Protein AF-A0A538HG49-F1 (afdb_monomer)

Foldseek 3Di:
DAEECEEDEDEDAAAYEYNYEPEPPYEDDALYEYEYNEEYAEEYEYDDNYEYEYNEEDCYEYEFNYEYEYDEYYPYYYHDDDNGDYHYDYPDDPPPDD

Secondary structure (DSSP, 8-state):
-EEE-S-EEEEE-S-EEEEEEEEEEEEE-TT-EEEEEEEE-S-EEE-TT-EEEEEEEE-SEEEESSEEEE-SEE-SEEEE-TT-EEEE--S-------

Nearest PDB structures (foldseek):
  4v02-assembly1_D  TM=4.919E-01  e=6.226E+00  Aquifex aeolicus
  7koh-assembly1_A  TM=3.979E-01  e=9.723E+00  Escherichia coli O157:H7

Structure (mmCIF, N/CA/C/O backbone):
data_AF-A0A538HG49-F1
#
_entry.id   AF-A0A538HG49-F1
#
loop_
_atom_site.group_PDB
_atom_site.id
_atom_site.type_symbol
_atom_site.label_atom_id
_atom_site.label_alt_id
_atom_site.label_comp_id
_atom_site.label_asym_id
_atom_site.label_entity_id
_atom_site.label_seq_id
_atom_site.pdbx_PDB_ins_code
_atom_site.Cartn_x
_atom_site.Cartn_y
_atom_site.Cartn_z
_atom_site.occupancy
_atom_site.B_iso_or_equiv
_atom_site.auth_seq_id
_atom_site.auth_comp_id
_atom_site.auth_asym_id
_atom_site.auth_atom_id
_atom_site.pdbx_PDB_model_num
ATOM 1 N N . MET A 1 1 ? -16.314 -0.890 -4.386 1.00 80.62 1 MET A N 1
ATOM 2 C CA . MET A 1 1 ? -14.974 -0.951 -4.998 1.00 80.62 1 MET A CA 1
ATOM 3 C C . MET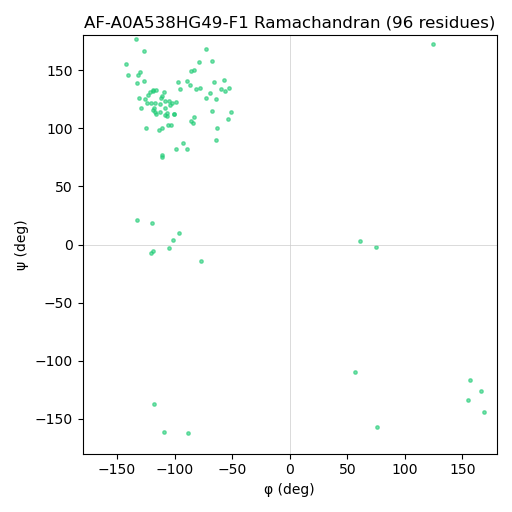 A 1 1 ? -14.852 0.146 -6.046 1.00 80.62 1 MET A C 1
ATOM 5 O O . MET A 1 1 ? -15.559 0.091 -7.048 1.00 80.62 1 MET A O 1
ATOM 9 N N . ARG A 1 2 ? -14.023 1.160 -5.776 1.00 96.25 2 ARG A N 1
ATOM 10 C CA . ARG A 1 2 ? -13.738 2.320 -6.638 1.00 96.25 2 ARG A CA 1
ATOM 11 C C . ARG A 1 2 ? -12.616 1.991 -7.631 1.00 96.25 2 ARG A C 1
ATOM 13 O O . ARG A 1 2 ? -11.733 1.204 -7.312 1.00 96.25 2 ARG A O 1
ATOM 20 N N . VAL A 1 3 ? -12.627 2.594 -8.820 1.00 97.38 3 VAL A N 1
ATOM 21 C CA . VAL A 1 3 ? -11.548 2.451 -9.817 1.00 97.38 3 VAL A CA 1
ATOM 22 C C . VAL A 1 3 ? -10.934 3.820 -10.098 1.00 97.38 3 VAL A C 1
ATOM 24 O O . VAL A 1 3 ? -11.666 4.791 -10.280 1.00 97.38 3 VAL A O 1
ATOM 27 N N . VAL A 1 4 ? -9.603 3.904 -10.106 1.00 96.81 4 VAL A N 1
ATOM 28 C CA . VAL A 1 4 ? -8.838 5.149 -10.278 1.00 96.81 4 VAL A CA 1
ATOM 29 C C . VAL A 1 4 ? -7.731 4.935 -11.313 1.00 96.81 4 VAL A C 1
ATOM 31 O O . VAL A 1 4 ? -7.101 3.884 -11.315 1.00 96.81 4 VAL A O 1
ATOM 34 N N . HIS A 1 5 ? -7.496 5.913 -12.191 1.00 96.06 5 HIS A N 1
ATOM 35 C CA . HIS A 1 5 ? -6.509 5.844 -13.288 1.00 96.06 5 HIS A CA 1
ATOM 36 C C . HIS A 1 5 ? -5.412 6.920 -13.188 1.00 96.06 5 HIS A C 1
ATOM 38 O O . HIS A 1 5 ? -4.756 7.254 -14.171 1.00 96.06 5 HIS A O 1
ATOM 44 N N . GLU A 1 6 ? -5.251 7.506 -12.008 1.00 93.69 6 GLU A N 1
ATOM 45 C CA . GLU A 1 6 ? -4.347 8.621 -11.734 1.00 93.69 6 GLU A CA 1
ATOM 46 C C . GLU A 1 6 ? -3.542 8.360 -10.456 1.00 93.69 6 GLU A C 1
ATOM 48 O O . GLU A 1 6 ? -3.724 7.337 -9.787 1.00 93.69 6 GLU A O 1
ATOM 53 N N . ALA A 1 7 ? -2.632 9.279 -10.131 1.00 95.56 7 ALA A N 1
ATOM 54 C CA . ALA A 1 7 ? -1.919 9.251 -8.865 1.00 95.56 7 ALA A CA 1
ATOM 55 C C . ALA A 1 7 ? -2.884 9.491 -7.693 1.00 95.56 7 ALA A C 1
ATOM 57 O O . ALA A 1 7 ? -3.781 10.331 -7.767 1.00 95.56 7 ALA A O 1
ATOM 58 N N . VAL A 1 8 ? -2.691 8.753 -6.603 1.00 96.62 8 VAL A N 1
ATOM 59 C CA . VAL A 1 8 ? -3.523 8.838 -5.400 1.00 96.62 8 VAL A CA 1
ATOM 60 C C . VAL A 1 8 ? -2.650 9.194 -4.205 1.00 96.62 8 VAL A C 1
ATOM 62 O O . VAL A 1 8 ? -1.627 8.557 -3.968 1.00 96.62 8 VAL A O 1
ATOM 65 N N . THR A 1 9 ? -3.099 10.189 -3.442 1.00 96.75 9 THR A N 1
ATOM 66 C CA . THR A 1 9 ? -2.519 10.640 -2.169 1.00 96.75 9 THR A CA 1
ATOM 67 C C . THR A 1 9 ? -3.601 10.650 -1.087 1.00 96.75 9 THR A C 1
ATOM 69 O O . THR A 1 9 ? -4.797 10.582 -1.386 1.00 96.75 9 THR A O 1
ATOM 72 N N . GLY A 1 10 ? -3.201 10.760 0.180 1.00 97.00 10 GLY A N 1
ATOM 73 C CA . GLY A 1 10 ? -4.131 10.890 1.300 1.00 97.00 10 GLY A CA 1
ATOM 74 C C . GLY A 1 10 ? -4.824 9.585 1.695 1.00 97.00 10 GLY A C 1
ATOM 75 O O . GLY A 1 10 ? -4.305 8.485 1.500 1.00 97.00 10 GLY A O 1
ATOM 76 N N . GLU A 1 11 ? -5.982 9.708 2.337 1.00 97.50 11 GLU A N 1
ATOM 77 C CA 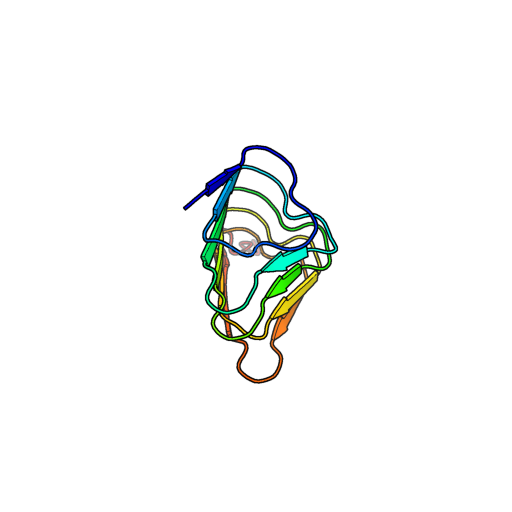. GLU A 1 11 ? -6.685 8.562 2.914 1.00 97.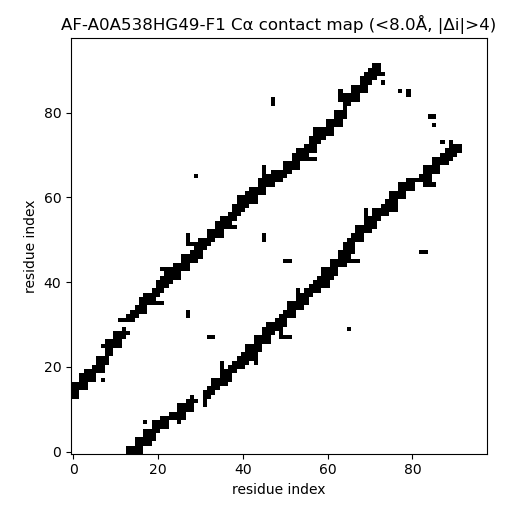50 11 GLU A CA 1
ATOM 78 C C . GLU A 1 11 ? -7.511 7.791 1.879 1.00 97.50 11 GLU A C 1
ATOM 80 O O . GLU A 1 11 ? -8.308 8.361 1.133 1.00 97.50 11 GLU A O 1
ATOM 85 N N . ILE A 1 12 ? -7.378 6.467 1.905 1.00 97.94 12 ILE A N 1
ATOM 86 C CA . ILE A 1 12 ? -8.149 5.524 1.101 1.00 97.94 12 ILE A CA 1
ATOM 87 C C . ILE A 1 12 ? -9.022 4.723 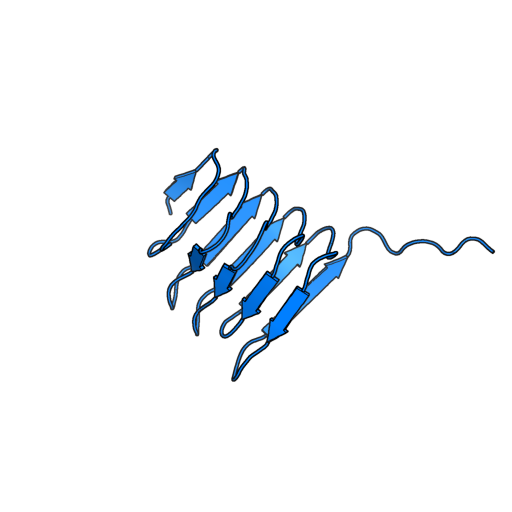2.067 1.00 97.94 12 ILE A C 1
ATOM 89 O O . ILE A 1 12 ? -8.553 3.805 2.739 1.00 97.94 12 ILE A O 1
ATOM 93 N N . ALA A 1 13 ? -10.287 5.134 2.173 1.00 97.50 13 ALA A N 1
ATOM 94 C CA . ALA A 1 13 ? -11.254 4.627 3.151 1.00 97.50 13 ALA A CA 1
ATOM 95 C C . ALA A 1 13 ? -12.255 3.604 2.578 1.00 97.50 13 ALA A C 1
ATOM 97 O O . ALA A 1 13 ? -13.165 3.171 3.279 1.00 97.50 13 ALA A O 1
ATOM 98 N N . GLU A 1 14 ? -12.105 3.223 1.311 1.00 97.81 14 GLU A N 1
ATOM 99 C CA . GLU A 1 14 ? -12.940 2.227 0.640 1.00 97.81 14 GLU A CA 1
ATOM 100 C C . GLU A 1 14 ? -12.096 1.365 -0.297 1.00 97.81 14 GLU A C 1
ATOM 102 O O . GLU A 1 14 ? -11.054 1.810 -0.785 1.00 97.81 14 GLU A O 1
ATOM 107 N N . ASP A 1 15 ? -12.559 0.144 -0.573 1.00 98.69 15 ASP A N 1
ATOM 108 C CA . ASP A 1 15 ? -11.863 -0.765 -1.482 1.00 98.69 15 ASP A CA 1
ATOM 109 C C . ASP A 1 15 ? -11.653 -0.124 -2.854 1.00 98.69 15 ASP A C 1
ATOM 111 O O . ASP A 1 15 ? -12.605 0.388 -3.461 1.00 98.69 15 ASP A O 1
ATOM 115 N N . ALA A 1 16 ? -10.431 -0.203 -3.375 1.00 98.19 16 ALA A N 1
ATOM 116 C CA . ALA A 1 16 ? -10.059 0.476 -4.608 1.00 98.19 16 ALA A CA 1
ATOM 117 C C . ALA A 1 16 ? -9.146 -0.362 -5.508 1.00 98.19 16 ALA A C 1
ATOM 119 O O . ALA A 1 16 ? -8.267 -1.086 -5.045 1.00 98.19 16 ALA A O 1
ATOM 120 N N . VAL A 1 17 ? -9.322 -0.197 -6.818 1.00 98.56 17 VAL A N 1
ATOM 121 C CA . VAL A 1 17 ? -8.352 -0.601 -7.837 1.00 98.56 17 VAL A CA 1
ATOM 122 C C . VAL A 1 17 ? -7.729 0.660 -8.422 1.00 98.56 17 VAL A C 1
ATOM 124 O O . VAL A 1 17 ? -8.443 1.534 -8.913 1.00 98.56 17 VAL A O 1
ATOM 127 N N . ILE A 1 18 ? -6.406 0.766 -8.365 1.00 97.88 18 ILE A N 1
ATOM 128 C CA . ILE A 1 18 ? -5.656 1.947 -8.796 1.00 97.88 18 ILE A CA 1
ATOM 129 C C . ILE A 1 18 ? -4.740 1.544 -9.947 1.00 97.88 18 ILE A C 1
ATOM 131 O O . ILE A 1 18 ? -3.848 0.724 -9.766 1.00 97.88 18 ILE A O 1
ATOM 135 N N . TYR A 1 19 ? -4.946 2.129 -11.119 1.00 98.12 19 TYR A N 1
ATOM 136 C CA . TYR A 1 19 ? -4.057 2.043 -12.274 1.00 98.12 19 TYR A CA 1
ATOM 137 C C . TYR A 1 19 ? -3.195 3.305 -12.321 1.00 98.12 19 TYR A C 1
ATOM 139 O O . TYR A 1 19 ? -3.539 4.268 -13.003 1.00 98.12 19 TYR A O 1
ATOM 147 N N . GLY A 1 20 ? -2.112 3.339 -11.548 1.00 96.50 20 GLY A N 1
ATOM 148 C CA . GLY A 1 20 ? -1.334 4.563 -11.369 1.00 96.50 20 GLY A CA 1
ATOM 149 C C . GLY A 1 20 ? -0.306 4.461 -10.253 1.00 96.50 20 GLY A C 1
ATOM 150 O O . GLY A 1 20 ? 0.294 3.408 -10.038 1.00 96.50 20 GLY A O 1
ATOM 151 N N . THR A 1 21 ? -0.108 5.564 -9.539 1.00 97.19 21 THR A N 1
ATOM 152 C CA . THR A 1 21 ? 0.899 5.661 -8.479 1.00 97.19 21 THR A CA 1
ATOM 153 C C . THR A 1 21 ? 0.231 5.947 -7.138 1.00 97.19 21 THR A C 1
ATOM 155 O O . THR A 1 21 ? -0.597 6.849 -7.046 1.00 97.19 21 THR A O 1
ATOM 158 N N . LEU A 1 22 ? 0.595 5.205 -6.090 1.00 96.25 22 LEU A N 1
ATOM 159 C CA . LEU A 1 22 ? 0.335 5.628 -4.712 1.00 96.25 22 LEU A CA 1
ATOM 160 C C . LEU A 1 22 ? 1.460 6.565 -4.278 1.00 96.25 22 LEU A C 1
ATOM 162 O O . LEU A 1 22 ? 2.585 6.123 -4.032 1.00 96.25 22 LEU A O 1
ATOM 166 N N . GLU A 1 23 ? 1.153 7.856 -4.230 1.00 95.12 23 GLU A N 1
ATOM 167 C CA . GLU A 1 23 ? 2.083 8.916 -3.864 1.00 95.12 23 GLU A CA 1
ATOM 168 C C . GLU A 1 23 ? 1.924 9.287 -2.391 1.00 95.12 23 GLU A C 1
ATOM 170 O O . GLU A 1 23 ? 0.822 9.361 -1.845 1.00 95.12 23 GLU A O 1
ATOM 175 N N . GLY A 1 24 ? 3.055 9.518 -1.737 1.00 88.94 24 GLY A N 1
ATOM 176 C CA . GLY A 1 24 ? 3.081 9.788 -0.312 1.00 88.94 24 GLY A CA 1
ATOM 177 C C . GLY A 1 24 ? 2.793 11.237 0.060 1.00 88.94 24 GLY A C 1
ATOM 178 O O . GLY A 1 24 ? 3.208 12.140 -0.667 1.00 88.94 24 GLY A O 1
ATOM 179 N N . PRO A 1 25 ? 2.206 11.479 1.245 1.00 95.81 25 PRO A N 1
ATOM 180 C CA . PRO A 1 25 ? 1.697 10.471 2.176 1.00 95.81 25 PRO A CA 1
ATOM 181 C C . PRO A 1 25 ? 0.337 9.902 1.732 1.00 95.81 25 PRO A C 1
ATOM 183 O O . PRO A 1 25 ? -0.577 10.659 1.403 1.00 95.81 25 PRO A O 1
ATOM 186 N N . ALA A 1 26 ? 0.184 8.576 1.791 1.00 97.69 26 ALA A N 1
ATOM 187 C CA . ALA A 1 26 ? -1.083 7.879 1.558 1.00 97.69 26 ALA A CA 1
ATOM 188 C C . ALA A 1 26 ? -1.368 6.860 2.666 1.00 97.69 26 ALA A C 1
ATOM 190 O O . ALA A 1 26 ? -0.449 6.220 3.169 1.00 97.69 26 ALA A O 1
ATOM 191 N N . THR A 1 27 ? -2.638 6.670 3.021 1.00 98.50 27 THR A N 1
ATOM 192 C CA . THR A 1 27 ? -3.044 5.721 4.069 1.00 98.50 27 THR A CA 1
ATOM 193 C C . THR A 1 27 ? -4.142 4.802 3.559 1.00 98.50 27 THR A C 1
ATOM 195 O O . THR A 1 27 ? -5.245 5.259 3.266 1.00 98.50 27 THR A O 1
ATOM 198 N N . VAL A 1 28 ? -3.870 3.499 3.510 1.00 98.25 28 VAL A N 1
ATOM 199 C CA . VAL A 1 28 ? -4.894 2.468 3.318 1.00 98.25 28 VAL A CA 1
ATOM 200 C C . VAL A 1 28 ? -5.517 2.175 4.679 1.00 98.25 28 VAL A C 1
ATOM 202 O O . VAL A 1 28 ? -4.851 1.633 5.565 1.00 98.25 28 VAL A O 1
ATOM 205 N N . ARG A 1 29 ? -6.776 2.587 4.859 1.00 98.56 29 ARG A N 1
ATOM 206 C CA . ARG A 1 29 ? -7.481 2.489 6.142 1.00 98.56 29 ARG A CA 1
ATOM 207 C C . ARG A 1 29 ? -7.758 1.043 6.546 1.00 98.56 29 ARG A C 1
ATOM 209 O O . ARG A 1 29 ? -7.818 0.144 5.711 1.00 98.56 29 ARG A O 1
ATOM 216 N N . ALA A 1 30 ? -7.961 0.829 7.840 1.00 97.81 30 ALA A N 1
ATOM 217 C CA . ALA A 1 30 ? -8.248 -0.482 8.399 1.00 97.81 30 ALA A CA 1
ATOM 218 C C . ALA A 1 30 ? -9.426 -1.167 7.686 1.00 97.81 30 ALA A C 1
ATOM 220 O O . ALA A 1 30 ? -10.465 -0.556 7.441 1.00 97.81 30 ALA A O 1
ATOM 221 N N . GLY A 1 31 ? -9.259 -2.450 7.357 1.00 96.56 31 GLY A N 1
ATOM 222 C CA . GLY A 1 31 ? -10.270 -3.249 6.657 1.00 96.56 31 GLY A CA 1
ATOM 223 C C . GLY A 1 31 ? -10.415 -2.960 5.158 1.00 96.56 31 GLY A C 1
ATOM 224 O O . GLY A 1 31 ? -11.201 -3.641 4.504 1.00 96.56 31 GLY A O 1
ATOM 225 N N . VAL A 1 32 ? -9.672 -1.995 4.603 1.00 98.38 32 VAL A N 1
ATOM 226 C CA . VAL A 1 32 ? -9.726 -1.645 3.177 1.00 98.38 32 VAL A CA 1
ATOM 227 C C . VAL A 1 32 ? -8.772 -2.510 2.365 1.00 98.38 32 VAL A C 1
ATOM 229 O O . VAL A 1 32 ? -7.618 -2.714 2.743 1.00 98.38 32 VAL A O 1
ATOM 232 N N . THR A 1 33 ? -9.237 -2.969 1.206 1.00 98.62 33 THR A N 1
ATOM 233 C CA . THR A 1 33 ? -8.414 -3.637 0.197 1.00 98.62 33 THR A CA 1
ATOM 234 C C . THR A 1 33 ? -8.121 -2.710 -0.980 1.00 98.62 33 THR A C 1
ATOM 236 O O . THR A 1 33 ? -9.021 -2.287 -1.705 1.00 98.62 33 THR A O 1
ATOM 239 N N . VAL A 1 34 ? -6.838 -2.450 -1.224 1.00 98.44 34 VAL A N 1
ATOM 240 C CA . VAL A 1 34 ? -6.341 -1.735 -2.403 1.00 98.44 34 VAL A CA 1
ATOM 241 C C . VAL A 1 34 ? -5.579 -2.690 -3.307 1.00 98.44 34 VAL A C 1
ATOM 243 O O . VAL A 1 34 ? -4.643 -3.365 -2.877 1.00 98.44 34 VAL A O 1
ATOM 246 N N . VAL A 1 35 ? -5.954 -2.708 -4.582 1.00 98.31 35 VAL A N 1
ATOM 247 C CA . VAL A 1 35 ? -5.208 -3.373 -5.650 1.00 98.31 35 VAL A CA 1
ATOM 248 C C . VAL A 1 35 ? -4.572 -2.306 -6.530 1.00 98.31 35 VAL A C 1
ATOM 250 O O . VAL A 1 35 ? -5.259 -1.574 -7.237 1.00 98.31 35 VAL A O 1
ATOM 253 N N . LEU A 1 36 ? -3.252 -2.212 -6.488 1.00 97.88 36 LEU A N 1
ATOM 254 C CA . LEU A 1 36 ? -2.462 -1.256 -7.246 1.00 97.88 36 LEU A CA 1
ATOM 255 C C . LEU A 1 36 ? -1.861 -1.933 -8.479 1.00 97.88 36 LEU A C 1
ATOM 257 O O . LEU A 1 36 ? -0.966 -2.760 -8.355 1.00 97.88 36 LEU A O 1
ATOM 261 N N . TYR A 1 37 ? -2.305 -1.539 -9.665 1.00 97.81 37 TYR A N 1
ATOM 262 C CA . TYR A 1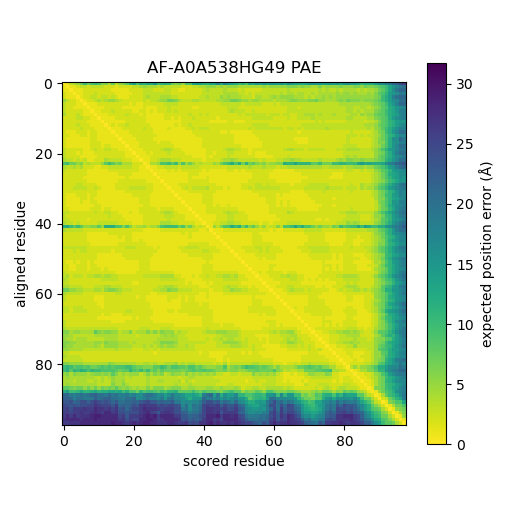 37 ? -1.629 -1.790 -10.934 1.00 97.81 37 TYR A CA 1
ATOM 263 C C . TYR A 1 37 ? -0.727 -0.599 -11.269 1.00 97.81 37 TYR A C 1
ATOM 265 O O . TYR A 1 37 ? -1.142 0.339 -11.950 1.00 97.81 37 TYR A O 1
ATOM 273 N N . GLY A 1 38 ? 0.505 -0.620 -10.768 1.00 96.31 38 GLY A N 1
ATOM 274 C CA . GLY A 1 38 ? 1.451 0.479 -10.943 1.00 96.31 38 GLY A CA 1
ATOM 275 C C . GLY A 1 38 ? 2.495 0.525 -9.837 1.00 96.31 38 GLY A C 1
ATOM 276 O O . GLY A 1 38 ? 3.083 -0.511 -9.529 1.00 96.31 38 GLY A O 1
ATOM 277 N N . ALA A 1 39 ? 2.769 1.702 -9.273 1.00 96.81 39 ALA A N 1
ATOM 278 C CA . ALA A 1 39 ? 3.905 1.879 -8.367 1.00 96.81 39 ALA A CA 1
ATOM 279 C C . ALA A 1 39 ? 3.571 2.577 -7.043 1.00 96.81 39 ALA A C 1
ATOM 281 O O . ALA A 1 39 ? 2.701 3.441 -6.984 1.00 96.81 39 ALA A O 1
ATOM 282 N N . THR A 1 40 ? 4.281 2.230 -5.971 1.00 97.12 40 THR A N 1
ATOM 283 C CA . THR A 1 40 ? 4.339 3.063 -4.758 1.00 97.12 40 THR A CA 1
ATOM 284 C C . THR A 1 40 ? 5.497 4.052 -4.881 1.00 97.12 40 THR A C 1
ATOM 286 O O . THR A 1 40 ? 6.566 3.693 -5.375 1.00 97.12 40 THR A O 1
ATOM 289 N N . ALA A 1 41 ? 5.302 5.290 -4.425 1.00 95.56 41 ALA A N 1
ATOM 290 C CA . ALA A 1 41 ? 6.299 6.360 -4.525 1.00 95.56 41 ALA A CA 1
ATOM 291 C C . ALA A 1 41 ? 6.516 7.147 -3.216 1.00 95.56 41 ALA A C 1
ATOM 293 O O . ALA A 1 41 ? 7.030 8.262 -3.244 1.00 95.56 41 ALA A O 1
ATOM 294 N N . GLY A 1 42 ? 6.172 6.584 -2.053 1.00 77.31 42 GLY A N 1
ATOM 295 C CA . GLY A 1 42 ? 6.512 7.177 -0.748 1.00 77.31 42 GLY A CA 1
ATOM 296 C C . GLY A 1 42 ? 5.297 7.406 0.132 1.00 77.31 42 GLY A C 1
ATOM 297 O O . GLY A 1 42 ? 4.188 7.111 -0.304 1.00 77.31 42 GLY A O 1
ATOM 298 N N . PRO A 1 43 ? 5.511 7.792 1.404 1.00 96.75 43 PRO A N 1
ATOM 299 C CA . PRO A 1 43 ? 5.126 6.952 2.523 1.00 96.75 43 PRO A CA 1
ATOM 300 C C . PRO A 1 43 ? 3.678 6.492 2.404 1.00 96.75 43 PRO A C 1
ATOM 302 O O . PRO A 1 43 ? 2.745 7.294 2.481 1.00 96.75 43 PRO A O 1
ATOM 305 N N . VAL A 1 44 ? 3.523 5.183 2.218 1.00 98.12 44 VAL A N 1
ATOM 306 C CA . VAL A 1 44 ? 2.229 4.514 2.252 1.00 98.12 44 VAL A CA 1
ATOM 307 C C . VAL A 1 44 ? 2.091 3.820 3.598 1.00 98.12 44 VAL A C 1
ATOM 309 O O . VAL A 1 44 ? 2.902 2.969 3.960 1.00 98.12 44 VAL A O 1
ATOM 312 N N . TYR A 1 45 ? 1.056 4.174 4.343 1.00 98.38 45 TYR A N 1
ATOM 313 C CA . TYR A 1 45 ? 0.707 3.547 5.608 1.00 98.38 45 TYR A CA 1
ATOM 314 C C . TYR A 1 45 ? -0.409 2.541 5.359 1.00 98.38 45 TYR A C 1
ATOM 316 O O . TYR A 1 45 ? -1.470 2.894 4.847 1.00 98.38 45 TYR A O 1
ATOM 324 N N . VAL A 1 46 ? -0.179 1.286 5.719 1.00 98.25 46 VAL A N 1
ATOM 325 C CA . VAL A 1 46 ? -1.189 0.229 5.639 1.00 98.25 46 VAL A CA 1
ATOM 326 C C . VAL A 1 46 ? -1.631 -0.073 7.060 1.00 98.25 46 VAL A C 1
ATOM 328 O O . VAL A 1 46 ? -0.840 -0.549 7.874 1.00 98.25 46 VAL A O 1
ATOM 331 N N . GLU A 1 47 ? -2.870 0.280 7.392 1.00 98.44 47 GLU A N 1
ATOM 332 C CA . GLU A 1 47 ? -3.416 0.066 8.731 1.00 98.44 47 GLU A CA 1
ATOM 333 C C . GLU A 1 47 ? -3.724 -1.418 9.000 1.00 98.44 47 GLU A C 1
ATOM 335 O O . GLU A 1 47 ? -3.739 -2.266 8.105 1.00 98.44 47 GLU A O 1
ATOM 340 N N . ARG A 1 48 ? -3.987 -1.750 10.268 1.00 97.44 48 ARG A N 1
ATOM 341 C CA . ARG A 1 48 ? -4.344 -3.113 10.675 1.00 97.44 48 ARG A CA 1
ATOM 342 C C . ARG A 1 48 ? -5.572 -3.610 9.915 1.00 97.44 48 ARG A C 1
ATOM 344 O O . ARG A 1 48 ? -6.518 -2.859 9.699 1.00 97.44 48 ARG A O 1
ATOM 351 N N . ALA A 1 49 ? -5.562 -4.887 9.538 1.00 96.75 49 ALA A N 1
ATOM 352 C CA . ALA A 1 49 ? -6.605 -5.529 8.732 1.00 96.75 49 ALA A CA 1
ATOM 353 C C . ALA A 1 49 ? -6.813 -4.921 7.330 1.00 96.75 49 ALA A C 1
ATOM 355 O O . ALA A 1 49 ? -7.698 -5.372 6.606 1.00 96.75 49 ALA A O 1
ATOM 356 N N . ALA A 1 50 ? -6.021 -3.924 6.930 1.00 98.38 50 ALA A N 1
ATOM 357 C CA . ALA A 1 50 ? -5.986 -3.451 5.557 1.00 98.38 50 ALA A CA 1
ATOM 358 C C . ALA A 1 50 ? -5.149 -4.393 4.687 1.00 98.38 50 ALA A C 1
ATOM 360 O O . ALA A 1 50 ? -4.267 -5.108 5.173 1.00 98.38 50 ALA A O 1
ATOM 361 N N . ARG A 1 51 ? -5.407 -4.361 3.381 1.00 98.50 51 ARG A N 1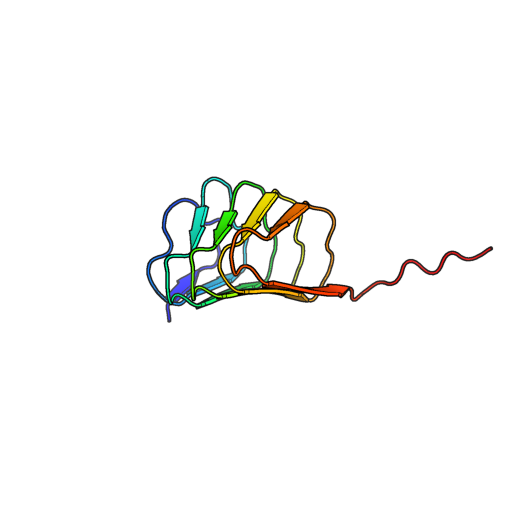
ATOM 362 C CA . ARG A 1 51 ? -4.663 -5.130 2.389 1.00 98.50 51 ARG A CA 1
ATOM 363 C C . ARG A 1 51 ? -4.233 -4.238 1.236 1.00 98.50 51 ARG A C 1
ATOM 365 O O . ARG A 1 51 ? -5.070 -3.623 0.587 1.00 98.50 51 ARG A O 1
ATOM 372 N N . LEU A 1 52 ? -2.943 -4.235 0.930 1.00 98.00 52 LEU A N 1
ATOM 373 C CA . LEU A 1 52 ? -2.373 -3.583 -0.244 1.00 98.00 52 LEU A CA 1
ATOM 374 C C . LEU A 1 52 ? -1.726 -4.639 -1.145 1.00 98.00 52 LEU A C 1
ATOM 376 O O . LEU A 1 52 ? -0.743 -5.269 -0.767 1.00 98.00 52 LEU A O 1
ATOM 380 N N . VAL A 1 53 ? -2.273 -4.841 -2.343 1.00 98.00 53 VAL A N 1
ATOM 381 C CA . VAL A 1 53 ? -1.721 -5.753 -3.353 1.00 98.00 53 VAL A CA 1
ATOM 382 C C . VAL A 1 53 ? -1.134 -4.935 -4.493 1.00 98.00 53 VAL A C 1
ATOM 384 O O . VAL A 1 53 ? -1.857 -4.216 -5.172 1.00 98.00 53 VAL A O 1
ATOM 387 N N . ILE A 1 54 ? 0.170 -5.053 -4.714 1.00 97.31 54 ILE A N 1
ATOM 388 C CA . ILE A 1 54 ? 0.933 -4.276 -5.689 1.00 97.31 54 ILE A CA 1
ATOM 389 C C . ILE A 1 54 ? 1.271 -5.172 -6.882 1.00 97.31 54 ILE A C 1
ATOM 391 O O . ILE A 1 54 ? 2.194 -5.981 -6.831 1.00 97.31 54 ILE A O 1
ATOM 395 N N . TYR A 1 55 ? 0.540 -4.993 -7.975 1.00 96.75 55 TYR A N 1
ATOM 396 C CA . TYR A 1 55 ? 0.864 -5.492 -9.307 1.00 96.75 55 TYR A CA 1
ATOM 397 C C . TYR A 1 55 ? 1.707 -4.453 -10.054 1.00 96.75 55 TYR A C 1
ATOM 399 O O . TYR A 1 55 ? 1.198 -3.659 -10.846 1.00 96.75 55 TYR A O 1
ATOM 407 N N . GLY A 1 56 ? 3.012 -4.443 -9.799 1.00 94.75 56 GLY A N 1
ATOM 408 C CA . GLY A 1 56 ? 3.931 -3.501 -10.433 1.00 94.75 56 GLY A CA 1
ATOM 409 C C . GLY A 1 56 ? 5.190 -3.305 -9.608 1.00 94.75 56 GLY A C 1
ATOM 410 O O . GLY A 1 56 ? 5.949 -4.258 -9.450 1.00 94.75 56 GLY A O 1
ATOM 411 N N . ALA A 1 57 ? 5.438 -2.096 -9.109 1.00 95.06 57 ALA A N 1
ATOM 412 C CA . ALA A 1 57 ? 6.656 -1.788 -8.369 1.00 95.06 57 ALA A CA 1
ATOM 413 C C . ALA A 1 57 ? 6.376 -1.235 -6.967 1.00 95.06 57 ALA A C 1
ATOM 415 O O . ALA A 1 57 ? 5.672 -0.243 -6.811 1.00 95.06 57 ALA A O 1
ATOM 416 N N . ASN A 1 58 ? 6.994 -1.814 -5.941 1.00 95.94 58 ASN A N 1
ATOM 417 C CA . ASN A 1 58 ? 7.209 -1.084 -4.700 1.00 95.94 58 ASN A CA 1
ATOM 418 C C . ASN A 1 58 ? 8.513 -0.286 -4.840 1.00 95.94 58 ASN A C 1
ATOM 420 O O . ASN A 1 58 ? 9.585 -0.889 -4.849 1.00 95.94 58 ASN A O 1
ATOM 424 N N . ALA A 1 59 ? 8.429 1.038 -5.004 1.00 95.62 59 ALA A N 1
ATOM 425 C CA . ALA A 1 59 ? 9.597 1.914 -5.177 1.00 95.62 59 ALA A CA 1
ATOM 426 C C . ALA A 1 59 ? 9.735 2.981 -4.078 1.00 95.62 59 ALA A C 1
ATOM 428 O O . ALA A 1 59 ? 10.735 3.695 -4.037 1.00 95.62 59 ALA A O 1
ATOM 429 N N . GLY A 1 60 ? 8.751 3.080 -3.182 1.00 94.31 60 GLY A N 1
ATOM 430 C CA . GLY A 1 60 ? 8.758 3.993 -2.044 1.00 94.31 60 GLY A CA 1
ATOM 431 C C . GLY A 1 60 ? 8.928 3.290 -0.699 1.00 94.31 60 GLY A C 1
ATOM 432 O O . GLY A 1 60 ? 9.362 2.143 -0.613 1.00 94.31 60 GLY A O 1
ATOM 433 N N . GLN A 1 61 ? 8.554 4.005 0.360 1.00 96.69 61 GLN A N 1
ATOM 434 C CA . GLN A 1 61 ? 8.458 3.470 1.717 1.00 96.69 61 GLN A CA 1
ATOM 435 C C . GLN A 1 61 ? 7.023 3.027 2.016 1.00 96.69 61 GLN A C 1
ATOM 437 O O . GLN A 1 61 ? 6.077 3.781 1.771 1.00 96.69 61 GLN A O 1
ATOM 442 N N . VAL A 1 62 ? 6.873 1.833 2.586 1.00 97.62 62 VAL A N 1
ATOM 443 C CA . VAL A 1 62 ? 5.601 1.291 3.074 1.00 97.62 62 VAL A CA 1
ATOM 444 C C . VAL A 1 62 ? 5.742 0.921 4.548 1.00 97.62 62 VAL A C 1
ATOM 446 O O . VAL A 1 62 ? 6.576 0.093 4.905 1.00 97.62 62 VAL A O 1
ATOM 449 N N . VAL A 1 63 ? 4.907 1.507 5.403 1.00 97.94 63 VAL A N 1
ATOM 450 C CA . VAL A 1 63 ? 4.792 1.132 6.820 1.00 97.94 63 VAL A CA 1
ATOM 451 C C . VAL A 1 63 ? 3.563 0.250 6.972 1.00 97.94 63 VAL A C 1
ATOM 453 O O . VAL A 1 63 ? 2.435 0.712 6.787 1.00 97.94 63 VAL A O 1
ATOM 456 N N . ASN A 1 64 ? 3.777 -1.020 7.296 1.00 98.19 64 ASN A N 1
ATOM 457 C CA . ASN A 1 64 ? 2.752 -2.046 7.207 1.00 98.19 64 ASN A CA 1
ATOM 458 C C . ASN A 1 64 ? 2.326 -2.575 8.580 1.00 98.19 64 ASN A C 1
ATOM 460 O O . ASN A 1 64 ? 3.108 -3.239 9.249 1.00 98.19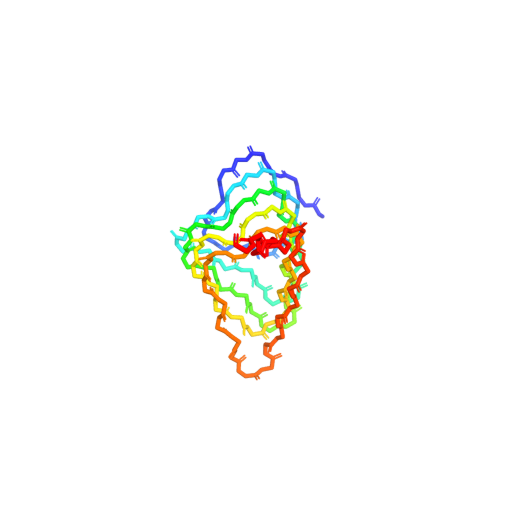 64 ASN A O 1
ATOM 464 N N . ARG A 1 65 ? 1.070 -2.331 8.970 1.00 98.44 65 ARG A N 1
ATOM 465 C CA . ARG A 1 65 ? 0.371 -3.001 10.089 1.00 98.44 65 ARG A CA 1
ATOM 466 C C . ARG A 1 65 ? -0.666 -4.029 9.618 1.00 98.44 65 ARG A C 1
ATOM 468 O O . ARG A 1 65 ? -1.348 -4.627 10.447 1.00 98.44 65 ARG A O 1
ATOM 475 N N . GLY A 1 66 ? -0.857 -4.163 8.308 1.00 98.19 66 GLY A N 1
ATOM 476 C CA . GLY A 1 66 ? -1.833 -5.047 7.679 1.00 98.19 66 GLY A CA 1
ATOM 477 C C . GLY A 1 66 ? -1.143 -6.089 6.805 1.00 98.19 66 GLY A C 1
ATOM 478 O O . GLY A 1 66 ? -0.124 -6.657 7.186 1.00 98.19 66 GLY A O 1
ATOM 479 N N . LEU A 1 67 ? -1.698 -6.337 5.622 1.00 98.25 67 LEU A N 1
ATOM 480 C CA . LEU A 1 67 ? -1.121 -7.251 4.641 1.00 98.25 67 LEU A CA 1
ATOM 481 C C . LEU A 1 67 ? -0.642 -6.482 3.409 1.00 98.25 67 LEU A C 1
ATOM 483 O O . LEU A 1 67 ? -1.449 -5.875 2.702 1.00 98.25 67 LEU A O 1
ATOM 487 N N . VAL A 1 68 ? 0.649 -6.577 3.096 1.00 98.06 68 VAL A N 1
ATOM 488 C CA . VAL A 1 68 ? 1.220 -6.065 1.843 1.00 98.06 68 VAL A CA 1
ATOM 489 C C . VAL A 1 68 ? 1.665 -7.236 0.982 1.00 98.06 68 VAL A C 1
ATOM 491 O O . VAL A 1 68 ? 2.446 -8.074 1.415 1.00 98.06 68 VAL A O 1
ATOM 494 N N . VAL A 1 69 ? 1.198 -7.290 -0.261 1.00 97.62 69 VAL A N 1
ATOM 495 C CA . VAL A 1 69 ? 1.625 -8.297 -1.237 1.00 97.62 69 VAL A CA 1
ATOM 496 C C . VAL A 1 69 ? 2.234 -7.589 -2.435 1.00 97.62 69 VAL A C 1
ATOM 498 O O . VAL A 1 69 ? 1.554 -6.799 -3.083 1.00 97.62 69 VAL A O 1
ATOM 501 N N . VAL A 1 70 ? 3.490 -7.882 -2.762 1.00 96.56 70 VAL A N 1
ATOM 502 C CA . VAL A 1 70 ? 4.166 -7.346 -3.951 1.00 96.56 70 VAL A CA 1
ATOM 503 C C . VAL A 1 70 ? 4.304 -8.442 -4.997 1.00 96.56 70 VAL A C 1
ATOM 505 O O . VAL A 1 70 ? 5.063 -9.393 -4.820 1.00 96.56 70 VAL A O 1
ATOM 508 N N . GLN A 1 71 ? 3.595 -8.278 -6.111 1.00 94.56 71 GLN A N 1
ATOM 509 C CA . GLN A 1 71 ? 3.666 -9.133 -7.292 1.00 94.56 71 GLN A CA 1
ATOM 510 C C . GLN A 1 71 ? 4.317 -8.368 -8.444 1.00 94.56 71 GLN A C 1
ATOM 512 O O . GLN A 1 71 ? 3.664 -7.907 -9.384 1.00 94.56 71 GLN A O 1
ATOM 517 N N . GLY A 1 72 ? 5.636 -8.223 -8.362 1.00 91.00 72 GLY A N 1
ATOM 518 C CA . GLY A 1 72 ? 6.410 -7.486 -9.351 1.00 91.00 72 GLY A CA 1
ATOM 519 C C . GLY A 1 72 ? 7.822 -7.183 -8.875 1.00 91.00 72 GLY A C 1
ATOM 520 O O . GLY A 1 72 ? 8.562 -8.106 -8.540 1.00 91.00 72 GLY A O 1
ATOM 521 N N . VAL A 1 73 ? 8.211 -5.913 -8.912 1.00 91.31 73 VAL A N 1
ATOM 522 C CA . VAL A 1 73 ? 9.550 -5.446 -8.541 1.00 91.31 73 VAL A CA 1
ATOM 523 C C . VAL A 1 73 ? 9.485 -4.780 -7.171 1.00 91.31 73 VAL A C 1
ATOM 525 O O . VAL A 1 73 ? 8.728 -3.837 -6.973 1.00 91.31 73 VAL A O 1
ATOM 528 N N . ASP A 1 74 ? 10.285 -5.258 -6.227 1.00 92.12 74 ASP A N 1
ATOM 529 C CA . ASP A 1 74 ? 10.414 -4.661 -4.897 1.00 92.12 74 ASP A CA 1
ATOM 530 C C . ASP A 1 74 ? 11.807 -4.038 -4.771 1.00 92.12 74 ASP A C 1
ATOM 532 O O . ASP A 1 74 ? 12.798 -4.750 -4.624 1.00 92.12 74 ASP A O 1
ATOM 536 N N . VAL A 1 75 ? 11.884 -2.717 -4.937 1.00 91.62 75 VAL A N 1
ATOM 537 C CA . VAL A 1 75 ? 13.127 -1.923 -4.837 1.00 91.62 75 VAL A CA 1
ATOM 538 C C . VAL A 1 75 ? 13.048 -0.846 -3.753 1.00 91.62 75 VAL A C 1
ATOM 540 O O . VAL A 1 75 ? 14.043 -0.182 -3.477 1.00 91.62 75 VAL A O 1
ATOM 543 N N . GLY A 1 76 ? 11.867 -0.663 -3.164 1.00 92.38 76 GLY A N 1
ATOM 544 C CA . GLY A 1 76 ? 11.616 0.208 -2.028 1.00 92.38 76 GLY A CA 1
ATOM 545 C C . GLY A 1 76 ? 11.823 -0.501 -0.690 1.00 92.38 76 GLY A C 1
ATOM 546 O O . GLY A 1 76 ? 12.438 -1.562 -0.599 1.00 92.38 76 GLY A O 1
ATOM 547 N N . GLU A 1 77 ? 11.276 0.098 0.363 1.00 94.44 77 GLU A N 1
ATOM 548 C CA . GLU A 1 77 ? 11.330 -0.441 1.719 1.00 94.44 77 GLU A CA 1
ATOM 549 C C . GLU A 1 77 ? 9.920 -0.770 2.205 1.00 94.44 77 GLU A C 1
ATOM 551 O O . GLU A 1 77 ? 9.003 0.042 2.073 1.00 94.44 77 GLU A O 1
ATOM 556 N N . ILE A 1 78 ? 9.754 -1.958 2.786 1.00 96.69 78 ILE A N 1
ATOM 557 C CA . ILE A 1 78 ? 8.544 -2.340 3.514 1.00 96.69 78 ILE A CA 1
ATOM 558 C C . ILE A 1 78 ? 8.954 -2.636 4.951 1.00 96.69 78 ILE A C 1
ATOM 560 O O . ILE A 1 78 ? 9.717 -3.573 5.198 1.00 96.69 78 ILE A O 1
ATOM 564 N N . THR A 1 79 ? 8.444 -1.833 5.879 1.00 97.62 79 THR A N 1
ATOM 565 C CA . THR A 1 79 ? 8.640 -2.001 7.317 1.00 97.62 79 THR A CA 1
ATOM 566 C C . THR A 1 79 ? 7.376 -2.598 7.920 1.00 97.62 79 THR A C 1
ATOM 568 O O . THR A 1 79 ? 6.382 -1.895 8.121 1.00 97.62 79 THR A O 1
ATOM 571 N N . ASP A 1 80 ? 7.420 -3.893 8.216 1.00 97.75 80 ASP A N 1
ATOM 572 C CA . ASP A 1 80 ? 6.365 -4.568 8.968 1.00 97.75 80 ASP A CA 1
ATOM 573 C C . ASP A 1 80 ? 6.439 -4.147 10.445 1.00 97.75 80 ASP A C 1
ATOM 575 O O . ASP A 1 80 ? 7.491 -4.215 11.086 1.00 97.75 80 ASP A O 1
ATOM 579 N N . VAL A 1 81 ? 5.318 -3.668 10.980 1.00 95.31 81 VAL A N 1
ATOM 580 C CA . VAL A 1 81 ? 5.165 -3.207 12.364 1.00 95.31 81 VAL A CA 1
ATOM 581 C C . VAL A 1 81 ? 3.993 -3.929 13.023 1.00 95.31 81 VAL A C 1
ATOM 583 O O . VAL A 1 81 ? 2.943 -4.120 12.414 1.00 95.3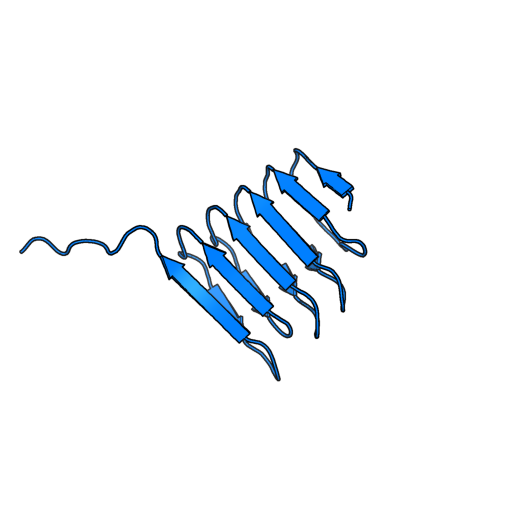1 81 VAL A O 1
ATOM 586 N N . GLU A 1 82 ? 4.151 -4.291 14.298 1.00 91.50 82 GLU A N 1
ATOM 587 C CA . GLU A 1 82 ? 3.140 -5.028 15.073 1.00 91.50 82 GLU A CA 1
ATOM 588 C C . GLU A 1 82 ? 2.738 -6.357 14.399 1.00 91.50 82 GLU A C 1
ATOM 590 O O . GLU A 1 82 ? 3.531 -7.294 14.387 1.00 91.50 8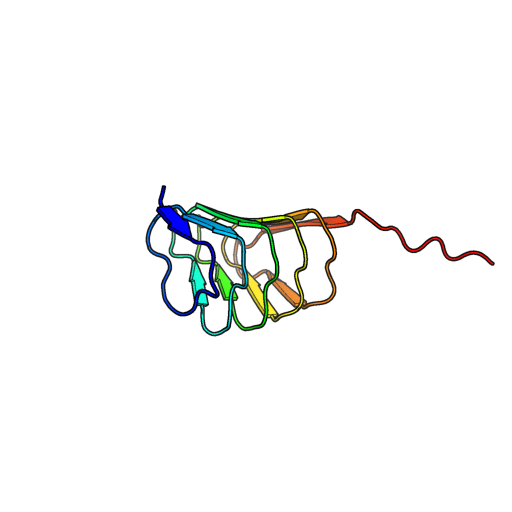2 GLU A O 1
ATOM 595 N N . GLU A 1 83 ? 1.517 -6.445 13.864 1.00 86.94 83 GLU A N 1
ATOM 596 C CA . GLU A 1 83 ? 0.958 -7.621 13.177 1.00 86.94 83 GLU A CA 1
ATOM 597 C C . GLU A 1 83 ? 1.104 -7.544 11.645 1.00 86.94 83 GLU A C 1
ATOM 599 O O . GLU A 1 83 ? 0.491 -8.334 10.929 1.00 86.94 83 GLU A O 1
ATOM 604 N N . GLY A 1 84 ? 1.875 -6.580 11.131 1.00 92.12 84 GLY A N 1
ATOM 605 C CA . GLY A 1 84 ? 2.117 -6.426 9.701 1.00 92.12 84 GLY A CA 1
ATOM 606 C C . GLY A 1 84 ? 2.778 -7.653 9.076 1.00 92.12 84 GLY A C 1
ATOM 607 O O . GLY A 1 84 ? 3.760 -8.176 9.599 1.00 92.12 84 GLY A O 1
ATOM 608 N N . GLU A 1 85 ? 2.261 -8.081 7.928 1.00 95.94 85 GLU A N 1
ATOM 609 C CA . GLU A 1 85 ? 2.826 -9.165 7.128 1.00 95.94 85 GLU A CA 1
ATOM 610 C C . GLU A 1 85 ? 3.079 -8.684 5.695 1.00 95.94 85 GLU A C 1
ATOM 612 O O . GLU A 1 85 ? 2.161 -8.202 5.020 1.00 95.94 85 GLU A O 1
ATOM 617 N N . SER A 1 86 ? 4.317 -8.832 5.215 1.00 93.81 86 SER A N 1
ATOM 618 C CA . SER A 1 86 ? 4.670 -8.592 3.817 1.00 93.81 86 SER A CA 1
ATOM 619 C C . SER A 1 86 ? 5.000 -9.887 3.068 1.00 93.81 86 SER A C 1
ATOM 621 O O . SER A 1 86 ? 5.796 -10.714 3.507 1.00 93.81 86 SER A O 1
ATOM 623 N N . GLN A 1 87 ? 4.401 -10.055 1.888 1.00 94.44 87 GLN A N 1
ATOM 624 C CA . GLN A 1 87 ? 4.639 -11.177 0.981 1.00 94.44 87 GLN A CA 1
ATOM 625 C C . GLN A 1 87 ? 5.230 -10.649 -0.325 1.00 94.44 87 GLN A C 1
ATOM 627 O O . GLN A 1 87 ? 4.636 -9.805 -0.999 1.00 94.44 87 GLN A O 1
ATOM 632 N N . ARG A 1 88 ? 6.418 -11.136 -0.689 1.00 89.56 88 ARG A N 1
ATOM 633 C CA . ARG A 1 88 ? 7.165 -10.668 -1.863 1.00 89.56 88 ARG A CA 1
ATOM 634 C C . ARG A 1 88 ? 7.292 -11.811 -2.855 1.00 89.56 88 ARG A C 1
ATOM 636 O O . ARG A 1 88 ? 8.010 -12.775 -2.603 1.00 89.56 88 ARG A O 1
ATOM 643 N N . GLU A 1 89 ? 6.627 -11.680 -3.995 1.00 81.88 89 GLU A N 1
ATOM 644 C CA . GLU A 1 89 ? 6.739 -12.608 -5.119 1.00 81.88 89 GLU A CA 1
ATOM 645 C C . GLU A 1 89 ? 7.456 -11.904 -6.282 1.00 81.88 89 GLU A C 1
ATOM 647 O O . GLU A 1 89 ? 6.814 -11.440 -7.234 1.00 81.88 89 GLU A O 1
ATOM 652 N N . PRO A 1 90 ? 8.796 -11.764 -6.211 1.00 61.34 90 PRO A N 1
ATOM 653 C CA . PRO A 1 90 ? 9.550 -11.078 -7.245 1.00 61.34 90 PRO A CA 1
ATOM 654 C C . PRO A 1 90 ? 9.452 -11.837 -8.570 1.00 61.34 90 PRO A C 1
ATOM 656 O O . PRO A 1 90 ? 9.796 -13.017 -8.658 1.00 61.34 90 PRO A O 1
ATOM 659 N N . ARG A 1 91 ? 9.024 -11.141 -9.631 1.00 58.41 91 ARG A N 1
ATOM 660 C CA . ARG A 1 91 ? 8.964 -11.720 -10.987 1.00 58.41 91 ARG A CA 1
ATOM 661 C C . ARG A 1 91 ? 10.323 -11.804 -11.682 1.00 58.41 91 ARG A C 1
ATOM 663 O O . ARG A 1 91 ? 10.448 -12.518 -12.670 1.00 58.41 91 ARG A O 1
ATOM 670 N N . ILE A 1 92 ? 11.343 -11.121 -11.165 1.00 56.12 92 ILE A N 1
ATOM 671 C CA . ILE A 1 92 ? 12.709 -11.189 -11.686 1.00 56.12 92 ILE A CA 1
ATOM 672 C C . ILE A 1 92 ? 13.626 -11.576 -10.530 1.00 56.12 92 ILE A C 1
ATOM 674 O O . ILE A 1 92 ? 14.014 -10.737 -9.721 1.00 56.12 92 ILE A O 1
ATOM 678 N N . ARG A 1 93 ? 14.005 -12.857 -10.454 1.00 49.25 93 ARG A N 1
ATOM 679 C CA . ARG A 1 93 ? 15.295 -13.189 -9.845 1.00 49.25 93 ARG A CA 1
ATOM 680 C C . ARG A 1 93 ? 16.328 -12.624 -10.806 1.00 49.25 93 ARG A C 1
ATOM 682 O O . ARG A 1 93 ? 16.368 -13.064 -11.953 1.00 49.25 93 ARG A O 1
ATOM 689 N N . ALA A 1 94 ? 17.111 -11.635 -10.381 1.00 49.59 94 ALA A N 1
ATOM 690 C CA . ALA A 1 94 ? 18.326 -11.312 -11.108 1.00 49.59 94 ALA A CA 1
ATOM 691 C C . ALA A 1 94 ? 19.117 -12.622 -11.212 1.00 49.59 94 ALA A C 1
ATOM 693 O O . ALA A 1 94 ? 19.577 -13.165 -10.209 1.00 49.59 94 ALA A O 1
ATOM 694 N N . SER A 1 95 ? 19.163 -13.193 -12.414 1.00 51.06 95 SER A N 1
ATOM 695 C CA . SER A 1 95 ? 20.139 -14.213 -12.744 1.00 51.06 95 SER A CA 1
ATOM 696 C C . SER A 1 95 ? 21.475 -13.507 -12.626 1.00 51.06 95 SER A C 1
ATOM 698 O O . SER A 1 95 ? 21.839 -12.747 -13.521 1.00 51.06 95 SER A O 1
ATOM 700 N N . THR A 1 96 ? 22.181 -13.703 -11.517 1.00 54.62 96 THR A N 1
ATOM 701 C CA . THR A 1 96 ? 23.618 -13.463 -11.494 1.00 54.62 96 THR A CA 1
ATOM 702 C C . THR A 1 96 ? 24.209 -14.477 -12.469 1.00 54.62 96 THR A C 1
ATOM 704 O O . THR A 1 96 ? 24.428 -15.631 -12.114 1.00 54.62 96 THR A O 1
ATOM 707 N N . ALA A 1 97 ? 24.314 -14.085 -13.739 1.00 48.44 97 ALA A N 1
ATOM 708 C CA . ALA A 1 97 ? 25.202 -14.752 -14.669 1.00 48.44 97 ALA A CA 1
ATOM 709 C C . ALA A 1 97 ? 26.631 -14.414 -14.224 1.00 48.44 97 ALA A C 1
ATOM 711 O O . ALA A 1 97 ? 26.908 -13.256 -13.905 1.00 48.44 97 ALA A O 1
ATOM 712 N N . GLU A 1 98 ? 27.432 -15.471 -14.115 1.00 43.56 98 GLU A N 1
ATOM 713 C CA . GLU A 1 98 ? 28.822 -15.535 -13.644 1.00 43.56 98 GLU A CA 1
ATOM 714 C C . GLU A 1 98 ? 29.760 -14.467 -14.223 1.00 43.56 98 GLU A C 1
ATOM 716 O O . GLU A 1 98 ? 29.615 -14.111 -15.416 1.00 43.56 98 GLU A O 1
#

Radius of gyration: 12.83 Å; Cα contacts (8 Å, |Δi|>4): 321; chains: 1; bounding box: 44×26×30 Å

Solvent-accessible surface area (backbone atoms only — not comparable to full-atom values): 4836 Å² total; per-residue (Å²): 119,50,78,44,76,50,74,44,61,42,79,39,86,57,34,30,40,32,45,32,34,42,33,49,60,23,32,40,31,62,65,18,47,37,41,32,46,31,35,36,61,20,49,32,37,33,29,51,68,10,35,42,36,34,47,33,33,41,59,20,43,33,45,27,30,12,40,39,36,38,50,27,48,80,77,41,48,77,46,64,41,95,77,23,44,78,45,80,50,62,76,67,76,80,75,81,73,132

Sequence (98 aa):
MRVVHEAVTGEIAEDAVIYGTLEGPATVRAGVTVVLYGATAGPVYVERAARLVIYGANAGQVVNRGLVVVQGVDVGEITDVEEGESQREPRIRASTAE

pLDDT: mean 91.8, std 13.12, range [43.56, 98.69]

Mean predicted aligned error: 4.87 Å